Protein AF-A0A9E5TG61-F1 (afdb_monomer_lite)

Secondary structure (DSSP, 8-state):
-EEEEESSPPPS---SS--HHHHHHHHHHTT--EEEEE-TT--HHHHHHHHHHHHHTT---EEPPPPTT--SSPPP--S--S-----HHHHHHHHHHHHHHTT-

Foldseek 3Di:
DEEAEDAEADDPPDPDPDDLVVVLLVCLVVLNAYEYEYEQNYDQNRLVSNCVSNVSSVHYYHYDFDDPVDDDDDTRDDPDDDDDDDDPVVVVVVVVVVVVVVVD

pLDDT: mean 81.6, std 14.9, range [37.56, 96.31]

Radius of gyration: 14.67 Å; chains: 1; bounding box: 38×42×27 Å

Sequence (104 aa):
LIVLVADAPPHLDYSQDHDYAVEMVRAAERGIKIFPVASSGLDDQGEYIYRQIALFTQGRFIFLTYGPSGEPGDGTTHHVDEYTVQKLDDLVVRLVEEELAHQQ

Structure (mmCIF, N/CA/C/O backbone):
data_AF-A0A9E5TG61-F1
#
_entry.id   AF-A0A9E5TG61-F1
#
loop_
_atom_site.group_PDB
_atom_site.id
_atom_site.type_symbol
_atom_site.label_atom_id
_atom_site.label_alt_id
_atom_site.label_comp_id
_atom_site.label_asym_id
_atom_site.label_entity_id
_atom_site.label_seq_id
_atom_site.pdbx_PDB_ins_code
_atom_site.Cartn_x
_atom_site.Cartn_y
_atom_site.Cartn_z
_atom_site.occupancy
_atom_site.B_iso_or_equiv
_atom_site.auth_seq_id
_atom_site.auth_comp_id
_atom_site.auth_asym_id
_atom_site.auth_atom_id
_atom_site.pdbx_PDB_model_num
ATOM 1 N N . LEU A 1 1 ? -6.722 -5.896 8.813 1.00 89.00 1 LEU A N 1
ATOM 2 C CA . LEU A 1 1 ? -5.909 -4.726 8.424 1.00 89.00 1 LEU A CA 1
ATOM 3 C C . LEU A 1 1 ? -4.452 -5.153 8.289 1.00 89.00 1 LEU A C 1
ATOM 5 O O . LEU A 1 1 ? -3.956 -5.810 9.196 1.00 89.00 1 LEU A O 1
ATOM 9 N N . ILE A 1 2 ? -3.791 -4.798 7.186 1.00 94.62 2 ILE A N 1
ATOM 10 C CA . ILE A 1 2 ? -2.343 -4.939 6.970 1.00 94.62 2 ILE A CA 1
ATOM 11 C C . ILE A 1 2 ? -1.801 -3.599 6.469 1.00 94.62 2 ILE A C 1
ATOM 13 O O . ILE A 1 2 ? -2.401 -2.990 5.585 1.00 94.62 2 ILE A O 1
ATOM 17 N N . VAL A 1 3 ? -0.652 -3.175 6.993 1.00 93.62 3 VAL A N 1
ATOM 18 C CA . VAL A 1 3 ? 0.151 -2.081 6.431 1.00 93.62 3 VAL A CA 1
ATOM 19 C C . VAL A 1 3 ? 1.383 -2.711 5.783 1.00 93.62 3 VAL A C 1
ATOM 21 O O . VAL A 1 3 ? 2.173 -3.355 6.471 1.00 93.62 3 VAL A O 1
ATOM 24 N N . LEU A 1 4 ? 1.510 -2.581 4.462 1.00 93.44 4 LEU A N 1
ATOM 25 C CA . LEU A 1 4 ? 2.605 -3.165 3.680 1.00 93.44 4 LEU A CA 1
ATOM 26 C C . LEU A 1 4 ? 3.600 -2.062 3.327 1.00 93.44 4 LEU A C 1
ATOM 28 O O . LEU A 1 4 ? 3.289 -1.226 2.493 1.00 93.44 4 LEU A O 1
ATOM 32 N N . VAL A 1 5 ? 4.782 -2.051 3.938 1.00 90.88 5 VAL A N 1
ATOM 33 C CA . VAL A 1 5 ? 5.794 -1.006 3.712 1.00 90.88 5 VAL A CA 1
ATOM 34 C C . VAL A 1 5 ? 6.956 -1.586 2.914 1.00 90.88 5 VAL A C 1
ATOM 36 O O . VAL A 1 5 ? 7.542 -2.574 3.356 1.00 90.88 5 VAL A O 1
ATOM 39 N N . ALA A 1 6 ? 7.299 -0.989 1.768 1.00 90.00 6 ALA A N 1
ATOM 40 C CA . ALA A 1 6 ? 8.513 -1.350 1.031 1.00 90.00 6 ALA A CA 1
ATOM 41 C C . ALA A 1 6 ? 9.054 -0.207 0.162 1.00 90.00 6 ALA A C 1
ATOM 43 O O . ALA A 1 6 ? 8.340 0.732 -0.193 1.00 90.00 6 ALA A O 1
ATOM 44 N N . ASP A 1 7 ? 10.323 -0.332 -0.209 1.00 84.44 7 ASP A N 1
ATOM 45 C CA . ASP A 1 7 ? 11.073 0.545 -1.105 1.00 84.44 7 ASP A CA 1
ATOM 46 C C . ASP A 1 7 ? 11.380 -0.101 -2.465 1.00 84.44 7 ASP A C 1
ATOM 48 O O . ASP A 1 7 ? 12.162 0.458 -3.215 1.00 84.44 7 ASP A O 1
ATOM 52 N N . ALA A 1 8 ? 10.795 -1.255 -2.796 1.00 87.94 8 ALA A N 1
ATOM 53 C CA . ALA A 1 8 ? 11.052 -1.971 -4.046 1.00 87.94 8 ALA A CA 1
ATOM 54 C C . ALA A 1 8 ? 9.816 -2.771 -4.508 1.00 87.94 8 ALA A C 1
ATOM 56 O O . ALA A 1 8 ? 8.972 -3.123 -3.674 1.00 87.94 8 ALA A O 1
ATOM 57 N N . PRO A 1 9 ? 9.687 -3.067 -5.818 1.00 87.38 9 PRO A N 1
ATOM 58 C CA . PRO A 1 9 ? 8.592 -3.880 -6.345 1.00 87.38 9 PRO A CA 1
ATOM 59 C C . PRO A 1 9 ? 8.672 -5.339 -5.866 1.00 87.38 9 PRO A C 1
ATOM 61 O O . PRO A 1 9 ? 9.760 -5.841 -5.567 1.00 87.38 9 PRO A O 1
ATOM 64 N N . PRO A 1 10 ? 7.541 -6.068 -5.836 1.00 88.44 10 PRO A N 1
ATOM 65 C CA . PRO A 1 10 ? 7.570 -7.501 -5.586 1.00 88.44 10 PRO A CA 1
ATOM 66 C C . PRO A 1 10 ? 8.242 -8.239 -6.750 1.00 88.44 10 PRO A C 1
ATOM 68 O O . PRO A 1 10 ? 8.046 -7.907 -7.921 1.00 88.44 10 PRO A O 1
ATOM 71 N N . HIS A 1 11 ? 8.993 -9.289 -6.426 1.00 87.56 11 HIS A N 1
ATOM 72 C CA . HIS A 1 11 ? 9.548 -10.197 -7.425 1.00 87.56 11 HIS A CA 1
ATOM 73 C C . HIS A 1 11 ? 8.426 -10.920 -8.179 1.00 87.56 11 HIS A C 1
ATOM 75 O O . HIS A 1 11 ? 7.581 -11.567 -7.562 1.00 87.56 11 HIS A O 1
ATOM 81 N N . LEU A 1 12 ? 8.432 -10.826 -9.512 1.00 85.56 12 LEU A N 1
ATOM 82 C CA . LEU A 1 12 ? 7.477 -11.518 -10.392 1.00 85.56 12 LEU A CA 1
ATOM 83 C C . LEU A 1 12 ? 8.086 -12.733 -11.108 1.00 85.56 12 LEU A C 1
ATOM 85 O O . LEU A 1 12 ? 7.398 -13.451 -11.825 1.00 85.56 12 LEU A O 1
ATOM 89 N N . ASP A 1 13 ? 9.389 -12.941 -10.950 1.00 82.88 13 ASP A N 1
ATOM 90 C CA . ASP A 1 13 ? 10.199 -13.946 -11.640 1.00 82.88 13 ASP A CA 1
ATOM 91 C C . ASP A 1 13 ? 10.470 -15.192 -10.785 1.00 82.88 13 ASP A C 1
ATOM 93 O O . ASP A 1 13 ? 11.158 -16.123 -11.208 1.00 82.88 13 ASP A O 1
ATOM 97 N N . TYR A 1 14 ? 9.928 -15.225 -9.570 1.00 79.38 14 TYR A N 1
ATOM 98 C CA . TYR A 1 14 ? 10.103 -16.339 -8.653 1.00 79.38 14 TYR A CA 1
ATOM 99 C C . TYR A 1 14 ? 9.217 -17.511 -9.079 1.00 79.38 14 TYR A C 1
ATOM 101 O O . TYR A 1 14 ? 8.010 -17.371 -9.235 1.00 79.38 14 TYR A O 1
ATOM 109 N N . SER A 1 15 ? 9.801 -18.708 -9.181 1.00 71.62 15 SER A N 1
ATOM 110 C CA . SER A 1 15 ? 9.084 -19.964 -9.459 1.00 71.62 15 SER A CA 1
ATOM 111 C C . SER A 1 15 ? 8.248 -20.483 -8.275 1.00 71.62 15 SER A C 1
ATOM 113 O O . SER A 1 15 ? 7.901 -21.661 -8.233 1.00 71.62 15 SER A O 1
ATOM 115 N N . GLN A 1 16 ? 7.994 -19.627 -7.284 1.00 70.06 16 GLN A N 1
ATOM 116 C CA . GLN A 1 16 ? 7.275 -19.937 -6.050 1.00 70.06 16 GLN A CA 1
ATOM 117 C C . GLN A 1 16 ? 5.759 -19.874 -6.301 1.00 70.06 16 GLN A C 1
ATOM 119 O O . GLN A 1 16 ? 5.300 -19.165 -7.191 1.00 70.06 16 GLN A O 1
ATOM 124 N N . ASP A 1 17 ? 4.971 -20.535 -5.454 1.00 66.50 17 ASP A N 1
ATOM 125 C CA . ASP A 1 17 ? 3.508 -20.639 -5.608 1.00 66.50 17 ASP A CA 1
ATOM 126 C C . ASP A 1 17 ? 2.717 -19.367 -5.215 1.00 66.50 17 ASP A C 1
ATOM 128 O O . ASP A 1 17 ? 1.487 -19.399 -5.134 1.00 66.50 17 ASP A O 1
ATOM 132 N N . HIS A 1 18 ? 3.394 -18.247 -4.940 1.00 78.56 18 HIS A N 1
ATOM 133 C CA . HIS A 1 18 ? 2.776 -17.035 -4.392 1.00 78.56 18 HIS A CA 1
ATOM 134 C C . HIS A 1 18 ? 2.869 -15.860 -5.364 1.00 78.56 18 HIS A C 1
ATOM 136 O O . HIS A 1 18 ? 3.804 -15.064 -5.325 1.00 78.56 18 HIS A O 1
ATOM 142 N N . ASP A 1 19 ? 1.853 -15.752 -6.215 1.00 88.12 19 ASP A N 1
ATOM 143 C CA . ASP A 1 19 ? 1.621 -14.610 -7.099 1.00 88.12 19 ASP A CA 1
ATOM 144 C C . ASP A 1 19 ? 0.811 -13.530 -6.360 1.00 88.12 19 ASP A C 1
ATOM 146 O O . ASP A 1 19 ? -0.263 -13.815 -5.815 1.00 88.12 19 ASP A O 1
ATOM 150 N N . TYR A 1 20 ? 1.289 -12.279 -6.368 1.00 90.44 20 TYR A N 1
ATOM 151 C CA . TYR A 1 20 ? 0.599 -11.155 -5.726 1.00 90.44 20 TYR A CA 1
ATOM 152 C C . TYR A 1 20 ? -0.849 -11.007 -6.215 1.00 90.44 20 TYR A C 1
ATOM 154 O O . TYR A 1 20 ? -1.724 -10.652 -5.423 1.00 90.44 20 TYR A O 1
ATOM 162 N N . ALA A 1 21 ? -1.120 -11.306 -7.490 1.00 91.19 21 ALA A N 1
ATOM 163 C CA . ALA A 1 21 ? -2.445 -11.176 -8.076 1.00 91.19 21 ALA A CA 1
ATOM 164 C C . ALA A 1 21 ? -3.420 -12.209 -7.494 1.00 91.19 21 ALA A C 1
ATOM 166 O O . ALA A 1 21 ? -4.593 -11.908 -7.271 1.00 91.19 21 ALA A O 1
ATOM 167 N N . VAL A 1 22 ? -2.935 -13.415 -7.191 1.00 92.19 22 VAL A N 1
ATOM 168 C CA . VAL A 1 22 ? -3.730 -14.468 -6.544 1.00 92.19 22 VAL A CA 1
ATOM 169 C C . VAL A 1 22 ? -3.903 -14.166 -5.058 1.00 92.19 22 VAL A C 1
ATOM 171 O O . VAL A 1 22 ? -5.010 -14.262 -4.521 1.00 92.19 22 VAL A O 1
ATOM 174 N N . GLU A 1 23 ? -2.824 -13.776 -4.380 1.00 92.62 23 GLU A N 1
ATOM 175 C CA . GLU A 1 23 ? -2.857 -13.539 -2.937 1.00 92.62 23 GLU A CA 1
ATOM 176 C C . GLU A 1 23 ? -3.663 -12.284 -2.567 1.00 92.62 23 GLU A C 1
ATOM 178 O O . GLU A 1 23 ? -4.354 -12.293 -1.545 1.00 92.62 23 GLU A O 1
ATOM 183 N N . MET A 1 24 ? -3.683 -11.234 -3.403 1.00 94.38 24 MET A N 1
ATOM 184 C CA . MET A 1 24 ? -4.526 -10.056 -3.149 1.00 94.38 24 MET A CA 1
ATOM 185 C C . MET A 1 24 ? -6.023 -10.392 -3.213 1.00 94.38 24 MET A C 1
ATOM 187 O O . MET A 1 24 ? -6.797 -9.889 -2.400 1.00 94.38 24 MET A O 1
ATOM 191 N N . VAL A 1 25 ? -6.435 -11.280 -4.128 1.00 94.94 25 VAL A N 1
ATOM 192 C CA . VAL A 1 25 ? -7.834 -11.732 -4.230 1.00 94.94 25 VAL A CA 1
ATOM 193 C C . VAL A 1 25 ? -8.209 -12.543 -2.995 1.00 94.94 25 VAL A C 1
ATOM 195 O O . VAL A 1 25 ? -9.232 -12.272 -2.370 1.00 94.94 25 VAL A O 1
ATOM 198 N N . ARG A 1 26 ? -7.343 -13.467 -2.564 1.00 95.12 26 ARG A N 1
ATOM 199 C CA . ARG A 1 26 ? -7.551 -14.233 -1.323 1.00 95.12 26 ARG A CA 1
ATOM 200 C C . ARG A 1 26 ? -7.618 -13.337 -0.087 1.00 95.12 26 ARG A C 1
ATOM 202 O O . ARG A 1 26 ? -8.390 -13.614 0.831 1.00 95.12 26 ARG A O 1
ATOM 209 N N . ALA A 1 27 ? -6.812 -12.277 -0.033 1.00 95.56 27 ALA A N 1
ATOM 210 C CA . ALA A 1 27 ? -6.876 -11.293 1.043 1.00 95.56 27 ALA A CA 1
ATOM 211 C C . ALA A 1 27 ? -8.236 -10.577 1.054 1.00 95.56 27 ALA A C 1
ATOM 213 O O . ALA A 1 27 ? -8.875 -10.502 2.106 1.00 95.56 27 ALA A O 1
ATOM 214 N N . ALA A 1 28 ? -8.715 -10.138 -0.112 1.00 95.50 28 ALA A N 1
ATOM 215 C CA . ALA A 1 28 ? -10.023 -9.505 -0.257 1.00 95.50 28 ALA A CA 1
ATOM 216 C C . ALA A 1 28 ? -11.178 -10.440 0.155 1.00 95.50 28 ALA A C 1
ATOM 218 O O . ALA A 1 28 ? -12.048 -10.030 0.921 1.00 95.50 28 ALA A O 1
ATOM 219 N N . GLU A 1 29 ? -11.154 -11.713 -0.257 1.00 96.12 29 GLU A N 1
ATOM 220 C CA . GLU A 1 29 ? -12.148 -12.730 0.139 1.00 96.12 29 GLU A CA 1
ATOM 221 C C . GLU A 1 29 ? -12.205 -12.953 1.656 1.00 96.12 29 GLU A C 1
ATOM 223 O O . GLU A 1 29 ? -13.254 -13.278 2.211 1.00 96.12 29 GLU A O 1
ATOM 228 N N . ARG A 1 30 ? -11.079 -12.754 2.346 1.00 95.50 30 ARG A N 1
ATOM 229 C CA . ARG A 1 30 ? -10.976 -12.846 3.809 1.00 95.50 30 ARG A CA 1
ATOM 230 C C . ARG A 1 30 ? -11.315 -11.534 4.523 1.00 95.50 30 ARG A C 1
ATOM 232 O O . ARG A 1 30 ? -11.172 -11.464 5.741 1.00 95.50 30 ARG A O 1
ATOM 239 N N . GLY A 1 31 ? -11.719 -10.491 3.795 1.00 93.81 31 GLY A N 1
ATOM 240 C CA . GLY A 1 31 ? -11.976 -9.161 4.353 1.00 93.81 31 GLY A CA 1
ATOM 241 C C . GLY A 1 31 ? -10.713 -8.458 4.866 1.00 93.81 31 GLY A C 1
ATOM 242 O O . GLY A 1 31 ? -10.788 -7.572 5.718 1.00 93.81 31 GLY A O 1
ATOM 243 N N . ILE A 1 32 ? -9.532 -8.861 4.391 1.00 95.12 32 ILE A N 1
ATOM 244 C CA . ILE A 1 32 ? -8.259 -8.267 4.794 1.00 95.12 32 ILE A CA 1
ATOM 245 C C . ILE A 1 32 ? -7.987 -7.061 3.904 1.00 95.12 32 ILE A C 1
ATOM 247 O O . ILE A 1 32 ? -7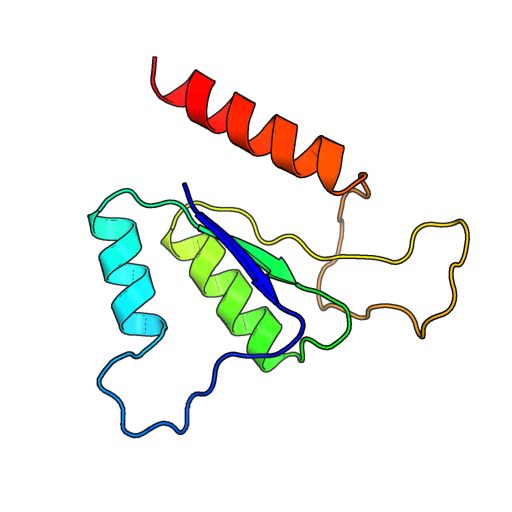.597 -7.210 2.750 1.00 95.12 32 ILE A O 1
ATOM 251 N N . LYS A 1 33 ? -8.127 -5.865 4.476 1.00 94.75 33 LYS A N 1
ATOM 252 C CA . LYS A 1 33 ? -7.702 -4.623 3.827 1.00 94.75 33 LYS A CA 1
ATOM 253 C C . LYS A 1 33 ? -6.197 -4.414 3.941 1.00 94.75 33 LYS A C 1
ATOM 255 O O . LYS A 1 33 ? -5.659 -4.505 5.053 1.00 94.75 33 LYS A O 1
ATOM 260 N N . ILE A 1 34 ? -5.543 -4.120 2.819 1.00 95.88 34 ILE A N 1
ATOM 261 C CA . ILE A 1 34 ? -4.100 -3.881 2.729 1.00 95.88 34 ILE A CA 1
ATOM 262 C C . ILE A 1 34 ? -3.859 -2.424 2.337 1.00 95.88 34 ILE A C 1
ATOM 264 O O . ILE A 1 34 ? -4.418 -1.938 1.360 1.00 95.88 34 ILE A O 1
ATOM 268 N N . PHE A 1 35 ? -3.005 -1.740 3.095 1.00 95.38 35 PHE A N 1
ATOM 269 C CA . PHE A 1 35 ? -2.600 -0.351 2.884 1.00 95.38 35 PHE A CA 1
ATOM 270 C C . PHE A 1 35 ? -1.115 -0.329 2.509 1.00 95.38 35 PHE A C 1
ATOM 272 O O . PHE A 1 35 ? -0.263 -0.405 3.402 1.00 95.38 35 PHE A O 1
ATOM 279 N N . PRO A 1 36 ? -0.783 -0.310 1.207 1.00 94.50 36 PRO A N 1
ATOM 280 C CA . PRO A 1 36 ? 0.596 -0.281 0.750 1.00 94.50 36 PRO A CA 1
ATOM 281 C C . PRO A 1 36 ? 1.190 1.113 0.946 1.00 94.50 36 PRO A C 1
ATOM 283 O O . PRO A 1 36 ? 0.586 2.107 0.547 1.00 94.50 36 PRO A O 1
ATOM 286 N N . VAL A 1 37 ? 2.376 1.165 1.545 1.00 92.12 37 VAL A N 1
ATOM 287 C CA . VAL A 1 37 ? 3.195 2.354 1.767 1.00 92.12 37 VAL A CA 1
ATOM 288 C C . VAL A 1 37 ? 4.448 2.219 0.906 1.00 92.12 37 VAL A C 1
ATOM 290 O O . VAL A 1 37 ? 5.345 1.431 1.215 1.00 92.12 37 VAL A O 1
ATOM 293 N N . ALA A 1 38 ? 4.481 2.970 -0.190 1.00 90.00 38 ALA A N 1
ATOM 294 C CA . ALA A 1 38 ? 5.617 3.072 -1.093 1.00 90.00 38 ALA A CA 1
ATOM 295 C C . ALA A 1 38 ? 6.668 4.050 -0.557 1.00 90.00 38 ALA A C 1
ATOM 297 O O . ALA A 1 38 ? 6.335 5.146 -0.104 1.00 90.00 38 ALA A O 1
ATOM 298 N N . SER A 1 39 ? 7.937 3.667 -0.633 1.00 85.06 39 SER A N 1
ATOM 299 C CA . SER A 1 39 ? 9.082 4.553 -0.397 1.00 85.06 39 SER A CA 1
ATOM 300 C C . SER A 1 39 ? 9.777 4.923 -1.717 1.00 85.06 39 SER A C 1
ATOM 302 O O . SER A 1 39 ? 9.380 4.469 -2.788 1.00 85.06 39 SER A O 1
ATOM 304 N N . SER A 1 40 ? 10.837 5.730 -1.639 1.00 74.75 40 SER A N 1
ATOM 305 C CA . SER A 1 40 ? 11.518 6.343 -2.787 1.00 74.75 40 SER A CA 1
ATOM 306 C C . SER A 1 40 ? 12.186 5.401 -3.782 1.00 74.75 40 SER A C 1
ATOM 308 O O . SER A 1 40 ? 12.476 5.828 -4.894 1.00 74.75 40 SER A O 1
ATOM 310 N N . GLY A 1 41 ? 12.408 4.138 -3.425 1.00 72.38 41 GLY A N 1
ATOM 311 C CA . GLY A 1 41 ? 12.971 3.145 -4.342 1.00 72.38 41 GLY A CA 1
ATOM 312 C C . GLY A 1 41 ? 11.943 2.413 -5.216 1.00 72.38 41 GLY A C 1
ATOM 313 O O . GLY A 1 41 ? 12.341 1.584 -6.034 1.00 72.38 41 GLY A O 1
ATOM 314 N N . LEU A 1 42 ? 10.639 2.670 -5.047 1.00 83.88 42 LEU A N 1
ATOM 315 C CA . LEU A 1 42 ? 9.601 1.949 -5.785 1.00 83.88 42 LEU A CA 1
ATOM 316 C C . LEU A 1 42 ? 9.516 2.454 -7.232 1.00 83.88 42 LEU A C 1
ATOM 318 O O . LEU A 1 42 ? 9.284 3.639 -7.462 1.00 83.88 42 LEU A O 1
ATOM 322 N N . ASP A 1 43 ? 9.672 1.547 -8.194 1.00 86.50 43 ASP A N 1
ATOM 323 C CA . ASP A 1 43 ? 9.547 1.841 -9.622 1.00 86.50 43 ASP A CA 1
ATOM 324 C C . ASP A 1 43 ? 8.078 1.857 -10.096 1.00 86.50 43 ASP A C 1
ATOM 326 O O . ASP A 1 43 ? 7.151 1.518 -9.355 1.00 86.50 43 ASP A O 1
ATOM 330 N N . ASP A 1 44 ? 7.854 2.232 -11.360 1.00 87.88 44 ASP A N 1
ATOM 331 C CA . ASP A 1 44 ? 6.512 2.329 -11.958 1.00 87.88 44 ASP A CA 1
ATOM 332 C C . ASP A 1 44 ? 5.729 1.012 -11.886 1.00 87.88 44 ASP A C 1
ATOM 334 O O . ASP A 1 44 ? 4.509 0.999 -11.694 1.00 87.88 44 ASP A O 1
ATOM 338 N N . GLN A 1 45 ? 6.428 -0.116 -12.028 1.00 90.44 45 GLN A N 1
ATOM 339 C CA . GLN A 1 45 ? 5.830 -1.441 -11.924 1.00 90.44 45 GLN A CA 1
ATOM 340 C C . GLN A 1 45 ? 5.370 -1.720 -10.490 1.00 90.44 45 GLN A C 1
ATOM 342 O O . GLN A 1 45 ? 4.246 -2.182 -10.278 1.00 90.44 45 GLN A O 1
ATOM 347 N N . GLY A 1 46 ? 6.212 -1.426 -9.503 1.00 90.88 46 GLY A N 1
ATOM 348 C CA . GLY A 1 46 ? 5.873 -1.537 -8.093 1.00 90.88 46 GLY A CA 1
ATOM 349 C C . GLY A 1 46 ? 4.701 -0.641 -7.712 1.00 90.88 46 GLY A C 1
ATOM 350 O O . GLY A 1 46 ? 3.778 -1.102 -7.039 1.00 90.88 46 GLY A O 1
ATOM 351 N N . GLU A 1 47 ? 4.682 0.604 -8.197 1.00 90.81 47 GLU A N 1
ATOM 352 C CA . GLU A 1 47 ? 3.575 1.537 -7.981 1.00 90.81 47 GLU A CA 1
ATOM 353 C C . GLU A 1 47 ? 2.264 0.980 -8.554 1.00 90.81 47 GLU A C 1
ATOM 355 O O . GLU A 1 47 ? 1.237 0.965 -7.867 1.00 90.81 47 GLU A O 1
ATOM 360 N N . TYR A 1 48 ? 2.299 0.468 -9.787 1.00 92.69 48 TYR A N 1
ATOM 361 C CA . TYR A 1 48 ? 1.141 -0.155 -10.423 1.00 92.69 48 TYR A CA 1
ATOM 362 C C . TYR A 1 48 ? 0.592 -1.317 -9.585 1.00 92.69 48 TYR A C 1
ATOM 364 O O . TYR A 1 48 ? -0.602 -1.354 -9.276 1.00 92.69 48 TYR A O 1
ATOM 372 N N . ILE A 1 49 ? 1.468 -2.220 -9.140 1.00 94.38 49 ILE A N 1
ATOM 373 C CA . ILE A 1 49 ? 1.088 -3.381 -8.327 1.00 94.38 49 ILE A CA 1
ATOM 374 C C . ILE A 1 49 ? 0.511 -2.946 -6.976 1.00 94.38 49 ILE A C 1
ATOM 376 O O . ILE A 1 49 ? -0.526 -3.448 -6.540 1.00 94.38 49 ILE A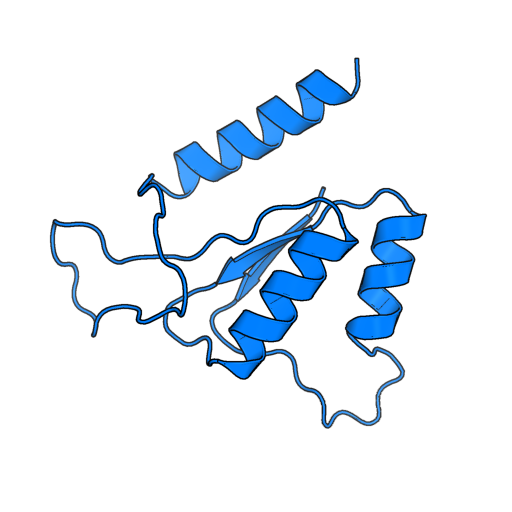 O 1
ATOM 380 N N . TYR A 1 50 ? 1.136 -1.974 -6.312 1.00 95.12 50 TYR A N 1
ATOM 381 C CA . TYR A 1 50 ? 0.679 -1.485 -5.01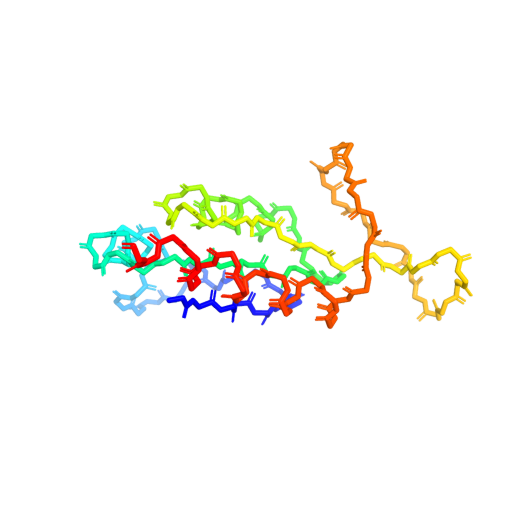3 1.00 95.12 50 TYR A CA 1
ATOM 382 C C . TYR A 1 50 ? -0.695 -0.817 -5.123 1.00 95.12 50 TYR A C 1
ATOM 384 O O . TYR A 1 50 ? -1.568 -1.042 -4.281 1.00 95.12 50 TYR A O 1
ATOM 392 N N . ARG A 1 51 ? -0.947 -0.062 -6.196 1.00 94.50 51 ARG A N 1
ATOM 393 C CA . ARG A 1 51 ? -2.276 0.501 -6.475 1.00 94.50 51 ARG A CA 1
ATOM 394 C C . ARG A 1 51 ? -3.326 -0.583 -6.695 1.00 94.50 51 ARG A C 1
ATOM 396 O O . ARG A 1 51 ? -4.439 -0.441 -6.189 1.00 94.50 51 ARG A O 1
ATOM 403 N N . GLN A 1 52 ? -2.989 -1.667 -7.395 1.00 95.56 52 GLN A N 1
ATOM 404 C CA . GLN A 1 52 ? -3.900 -2.803 -7.557 1.00 95.56 52 GLN A CA 1
ATOM 405 C C . GLN A 1 52 ? -4.227 -3.451 -6.209 1.00 95.56 52 GLN A C 1
ATOM 407 O O . GLN A 1 52 ? -5.402 -3.628 -5.897 1.00 95.56 52 GLN A O 1
ATOM 412 N N . ILE A 1 53 ? -3.221 -3.728 -5.375 1.00 96.31 53 ILE A N 1
ATOM 413 C CA . ILE A 1 53 ? -3.423 -4.314 -4.041 1.00 96.31 53 ILE A CA 1
ATOM 414 C C . ILE A 1 53 ? -4.355 -3.438 -3.195 1.00 96.31 53 ILE A C 1
ATOM 416 O O . ILE A 1 53 ? -5.314 -3.946 -2.605 1.00 96.31 53 ILE A O 1
ATOM 420 N N . ALA A 1 54 ? -4.111 -2.125 -3.160 1.00 95.44 54 ALA A N 1
ATOM 421 C CA . ALA A 1 54 ? -4.964 -1.184 -2.440 1.00 95.44 54 ALA A CA 1
ATOM 422 C C . ALA A 1 54 ? -6.408 -1.217 -2.967 1.00 95.44 54 ALA A C 1
ATOM 424 O O . ALA A 1 54 ? -7.345 -1.349 -2.184 1.00 95.44 54 ALA A O 1
ATOM 425 N N . LEU A 1 55 ? -6.592 -1.165 -4.290 1.00 94.88 55 LEU A N 1
ATOM 426 C CA . LEU A 1 55 ? -7.914 -1.161 -4.915 1.00 94.88 55 LEU A CA 1
ATOM 427 C C . LEU A 1 55 ? -8.701 -2.449 -4.627 1.00 94.88 55 LEU A C 1
ATOM 429 O O . LEU A 1 55 ? -9.853 -2.382 -4.201 1.00 94.88 55 LEU A O 1
ATOM 433 N N . PHE A 1 56 ? -8.089 -3.619 -4.830 1.00 95.44 56 PHE A N 1
ATOM 434 C CA . PHE A 1 56 ? -8.757 -4.914 -4.662 1.00 95.44 56 PHE A CA 1
ATOM 435 C C . PHE A 1 56 ? -9.118 -5.213 -3.208 1.00 95.44 56 PHE A C 1
ATOM 437 O O . PHE A 1 56 ? -10.144 -5.837 -2.940 1.00 95.44 56 PHE A O 1
ATOM 444 N N . THR A 1 57 ? -8.297 -4.756 -2.264 1.00 95.69 57 THR A N 1
ATOM 445 C CA . THR A 1 57 ? -8.499 -5.020 -0.835 1.00 95.69 57 THR A CA 1
ATOM 446 C C . THR A 1 57 ? -9.239 -3.893 -0.111 1.00 95.69 57 THR A C 1
ATOM 448 O O . THR A 1 57 ? -9.349 -3.932 1.109 1.00 95.69 57 THR A O 1
ATOM 451 N N . GLN A 1 58 ? -9.778 -2.902 -0.835 1.00 93.94 58 GLN A N 1
ATOM 452 C CA . GLN A 1 58 ? -10.438 -1.713 -0.266 1.00 93.94 58 GLN A CA 1
ATOM 453 C C . GLN A 1 58 ? -9.538 -0.897 0.683 1.00 93.94 58 GLN A C 1
ATOM 455 O O . GLN A 1 58 ? -10.012 -0.277 1.636 1.00 93.94 58 GLN A O 1
ATOM 460 N N . GLY A 1 59 ? -8.230 -0.916 0.443 1.00 92.81 59 GLY A N 1
ATOM 461 C CA . GLY A 1 59 ? -7.260 -0.077 1.131 1.00 92.81 59 GLY A CA 1
ATOM 462 C C . GLY A 1 59 ? -7.015 1.252 0.420 1.00 92.81 59 GLY A C 1
ATOM 463 O O . GLY A 1 59 ? -7.760 1.681 -0.461 1.00 92.81 59 GLY A O 1
ATOM 464 N N . ARG A 1 60 ? -5.927 1.918 0.807 1.00 91.81 60 ARG A N 1
ATOM 465 C CA . ARG A 1 60 ? -5.430 3.149 0.181 1.00 91.81 60 ARG A CA 1
ATOM 466 C C . ARG A 1 60 ? -3.948 2.994 -0.128 1.00 91.81 60 ARG A C 1
ATOM 468 O O . ARG A 1 60 ? -3.202 2.486 0.704 1.00 91.81 60 ARG A O 1
ATOM 475 N N . PHE A 1 61 ? -3.549 3.441 -1.315 1.00 91.44 61 PHE A N 1
ATOM 476 C CA . PHE A 1 61 ? -2.143 3.573 -1.675 1.00 91.44 61 PHE A CA 1
ATOM 477 C C . PHE A 1 61 ? -1.566 4.815 -0.995 1.00 91.44 61 PHE A C 1
ATOM 479 O O . PHE A 1 61 ? -2.122 5.907 -1.115 1.00 91.44 61 PHE A O 1
ATOM 486 N N . ILE A 1 62 ? -0.476 4.632 -0.261 1.00 90.00 62 ILE A N 1
ATOM 487 C CA . ILE A 1 62 ? 0.237 5.667 0.482 1.00 90.00 62 ILE A CA 1
ATOM 488 C C . ILE A 1 62 ? 1.658 5.685 -0.062 1.00 90.00 62 ILE A C 1
ATOM 490 O O . ILE A 1 62 ? 2.221 4.636 -0.360 1.00 90.00 62 ILE A O 1
ATOM 494 N N . PHE A 1 63 ? 2.259 6.860 -0.163 1.00 85.69 63 PHE A N 1
ATOM 495 C CA . PHE A 1 63 ? 3.658 6.976 -0.541 1.00 85.69 63 PHE A CA 1
ATOM 496 C C . PHE A 1 63 ? 4.358 8.006 0.333 1.00 85.69 63 PHE A C 1
ATOM 498 O O . PHE A 1 63 ? 3.744 8.953 0.833 1.00 85.69 63 PHE A O 1
ATOM 505 N N . LEU A 1 64 ? 5.651 7.793 0.540 1.00 81.44 64 LEU A N 1
ATOM 506 C CA . LEU A 1 64 ? 6.498 8.694 1.294 1.00 81.44 64 LEU A CA 1
ATOM 507 C C . LEU A 1 64 ? 7.039 9.766 0.354 1.00 81.44 64 LEU A C 1
ATOM 509 O O . LEU A 1 64 ? 7.781 9.495 -0.588 1.00 81.44 64 LEU A O 1
ATOM 513 N N . THR A 1 65 ? 6.672 11.008 0.639 1.00 70.00 65 THR A N 1
ATOM 514 C CA . THR A 1 65 ? 7.338 12.177 0.074 1.00 70.00 65 THR A CA 1
ATOM 515 C C . THR A 1 65 ? 8.279 12.758 1.110 1.00 70.00 65 THR A C 1
ATOM 517 O O . THR A 1 65 ? 7.943 12.841 2.295 1.00 70.00 65 THR A O 1
ATOM 520 N N . TYR A 1 66 ? 9.446 13.214 0.667 1.00 64.81 66 TYR A N 1
ATOM 521 C CA . TYR A 1 66 ? 10.260 14.102 1.484 1.00 64.81 66 TYR A CA 1
ATOM 522 C C . TYR A 1 66 ? 9.458 15.393 1.691 1.00 64.81 66 TYR A C 1
ATOM 524 O O . TYR A 1 66 ? 8.887 15.944 0.746 1.00 64.81 66 TYR A O 1
ATOM 532 N N . GLY A 1 67 ? 9.298 15.808 2.948 1.00 56.22 67 GLY A N 1
ATOM 533 C CA . GLY A 1 67 ? 8.503 16.983 3.294 1.00 56.22 67 GLY A CA 1
ATOM 534 C C . GLY A 1 67 ? 9.092 18.282 2.719 1.00 56.22 67 GLY A C 1
ATOM 535 O O . GLY A 1 67 ? 10.225 18.299 2.235 1.00 56.22 67 GLY A O 1
ATOM 536 N N . PRO A 1 68 ? 8.379 19.415 2.845 1.00 47.78 68 PRO A N 1
ATOM 537 C CA . PRO A 1 68 ? 8.852 20.724 2.376 1.00 47.78 68 PRO A CA 1
ATOM 538 C C . PRO A 1 68 ? 10.155 21.207 3.048 1.00 47.78 68 PRO A C 1
ATOM 540 O O . PRO A 1 68 ? 10.717 22.215 2.632 1.00 47.78 68 PRO A O 1
ATOM 543 N N . SER A 1 69 ? 10.636 20.514 4.087 1.00 51.09 69 SER A N 1
ATOM 544 C CA . SER A 1 69 ? 11.851 20.828 4.847 1.00 51.09 69 SER A CA 1
ATOM 545 C C . SER A 1 69 ? 13.140 20.176 4.325 1.00 51.09 69 SER A C 1
ATOM 547 O O . SER A 1 69 ? 14.179 20.391 4.939 1.00 51.09 69 SER A O 1
ATOM 549 N N . GLY A 1 70 ? 13.102 19.427 3.215 1.00 45.81 70 GLY A N 1
ATOM 550 C CA . GLY A 1 70 ? 14.311 19.036 2.475 1.00 45.81 70 GLY A CA 1
ATOM 551 C C . GLY A 1 70 ? 15.347 18.242 3.282 1.00 45.81 70 GLY A C 1
ATOM 552 O O . GLY A 1 70 ? 16.485 18.683 3.434 1.00 45.81 70 GLY A O 1
ATOM 553 N N . GLU A 1 71 ? 14.975 17.066 3.787 1.00 47.91 71 GLU A N 1
ATOM 554 C CA . GLU A 1 71 ? 15.962 16.068 4.231 1.00 47.91 71 GLU A CA 1
ATOM 555 C C . GLU A 1 71 ? 16.599 15.364 3.013 1.00 47.91 71 GLU A C 1
ATOM 557 O O . GLU A 1 71 ? 15.962 15.285 1.961 1.00 47.91 71 GLU A O 1
ATOM 562 N N . PRO A 1 72 ? 17.866 14.907 3.101 1.00 37.56 72 PRO A N 1
ATOM 563 C CA . PRO A 1 72 ? 18.680 14.621 1.923 1.00 37.56 72 PRO A CA 1
ATOM 564 C C . PRO A 1 72 ? 18.222 13.352 1.190 1.00 37.56 72 PRO A C 1
ATOM 566 O O . PRO A 1 72 ? 18.336 12.246 1.713 1.00 37.56 72 PRO A O 1
ATOM 569 N N . GLY A 1 73 ? 17.755 13.531 -0.046 1.00 46.81 73 GLY A N 1
ATOM 570 C CA . GLY A 1 73 ? 17.397 12.482 -1.000 1.00 46.81 73 GLY A CA 1
ATOM 571 C C . GLY A 1 73 ? 16.837 13.102 -2.282 1.00 46.81 73 GLY A C 1
ATOM 572 O O . GLY A 1 73 ? 16.215 14.164 -2.226 1.00 46.81 73 GLY A O 1
ATOM 573 N N . ASP A 1 74 ? 17.081 12.477 -3.437 1.00 46.03 74 ASP A N 1
ATOM 574 C CA . ASP A 1 74 ? 16.416 12.876 -4.682 1.00 46.03 74 ASP A CA 1
ATOM 575 C C . ASP A 1 74 ? 14.908 12.613 -4.532 1.00 46.03 74 ASP A C 1
ATOM 577 O O . ASP A 1 74 ? 14.494 11.570 -4.025 1.00 46.03 74 ASP A O 1
ATOM 581 N N . GLY A 1 75 ? 14.085 13.604 -4.881 1.00 53.72 75 GLY A N 1
ATOM 582 C CA . GLY A 1 75 ? 12.645 13.588 -4.621 1.00 53.72 75 GLY A CA 1
ATOM 583 C C . GLY A 1 75 ? 11.930 12.350 -5.174 1.00 53.72 75 GLY A C 1
ATOM 584 O O . GLY A 1 75 ? 12.302 11.807 -6.212 1.00 53.72 75 GLY A O 1
ATOM 585 N N . THR A 1 76 ? 10.862 11.925 -4.498 1.00 54.44 76 THR A N 1
ATOM 586 C CA . THR A 1 76 ? 9.993 10.844 -4.968 1.00 54.44 76 THR A CA 1
ATOM 587 C C . THR A 1 76 ? 9.141 11.315 -6.136 1.00 54.44 76 THR A C 1
ATOM 589 O O . THR A 1 76 ? 8.298 12.197 -5.982 1.00 54.44 76 THR A O 1
ATOM 592 N N . THR A 1 77 ? 9.343 10.713 -7.305 1.00 58.41 77 THR A N 1
ATOM 593 C CA . THR A 1 77 ? 8.439 10.874 -8.446 1.00 58.41 77 THR A CA 1
ATOM 594 C C 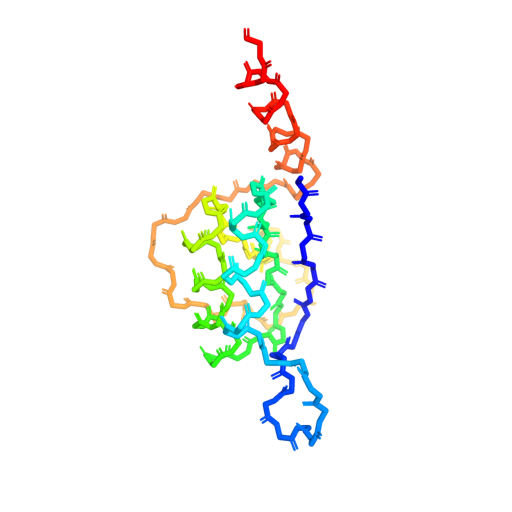. THR A 1 77 ? 7.540 9.646 -8.502 1.00 58.41 77 THR A C 1
ATOM 596 O O . THR A 1 77 ? 7.992 8.553 -8.810 1.00 58.41 77 THR A O 1
ATOM 599 N N . HIS A 1 78 ? 6.273 9.830 -8.141 1.00 60.53 78 HIS A N 1
ATOM 600 C CA . HIS A 1 78 ? 5.219 8.840 -8.348 1.00 60.53 78 HIS A CA 1
ATOM 601 C C . HIS A 1 78 ? 4.197 9.412 -9.321 1.00 60.53 78 HIS A C 1
ATOM 603 O O . HIS A 1 78 ? 3.999 10.630 -9.370 1.00 60.53 78 HIS A O 1
ATOM 609 N N . HIS A 1 79 ? 3.506 8.548 -10.058 1.00 62.56 79 HIS A N 1
ATOM 610 C CA . HIS A 1 79 ? 2.457 8.936 -11.003 1.00 62.56 79 HIS A CA 1
ATOM 611 C C . HIS A 1 79 ? 1.141 9.284 -10.271 1.00 62.56 79 HIS A C 1
ATOM 613 O O . HIS A 1 79 ? 0.060 8.788 -10.602 1.00 62.56 79 HIS A O 1
ATOM 619 N N . VAL A 1 80 ? 1.224 10.095 -9.209 1.00 62.69 80 VAL A N 1
ATOM 620 C CA . VAL A 1 80 ? 0.102 10.517 -8.359 1.00 62.69 80 VAL A CA 1
ATOM 621 C C . VAL A 1 80 ? -0.087 12.029 -8.476 1.00 62.69 80 VAL A C 1
ATOM 623 O O . VAL A 1 80 ? 0.711 12.802 -7.950 1.00 62.69 80 VAL A O 1
ATOM 626 N N . ASP A 1 81 ? -1.190 12.446 -9.091 1.00 64.44 81 ASP A N 1
ATOM 627 C CA . ASP A 1 81 ? -1.674 13.824 -9.005 1.00 64.44 81 ASP A CA 1
ATOM 628 C C . ASP A 1 81 ? -2.590 13.987 -7.771 1.00 64.44 81 ASP A C 1
ATOM 630 O O . ASP A 1 81 ? -3.239 13.032 -7.346 1.00 64.44 81 ASP A O 1
ATOM 634 N N . GLU A 1 82 ? -2.643 15.191 -7.186 1.00 67.69 82 GLU A N 1
ATOM 635 C CA . GLU A 1 82 ? -3.558 15.561 -6.082 1.00 67.69 82 GLU A CA 1
ATOM 636 C C . GLU A 1 82 ? -3.483 14.676 -4.812 1.00 67.69 82 GLU A C 1
ATOM 638 O O . GLU A 1 82 ? -4.445 14.023 -4.407 1.00 67.69 82 GLU A O 1
ATOM 643 N N . TYR A 1 83 ? -2.345 14.697 -4.111 1.00 68.62 83 TYR A N 1
ATOM 644 C CA . TYR A 1 83 ? -2.162 13.996 -2.832 1.00 68.62 83 TYR A CA 1
ATOM 645 C C . TYR A 1 83 ? -2.168 14.945 -1.625 1.00 68.62 83 TYR A C 1
ATOM 647 O O . TYR A 1 83 ? -1.829 16.124 -1.717 1.00 68.62 83 TYR A O 1
ATOM 655 N N . THR A 1 84 ? -2.522 14.414 -0.451 1.00 69.12 84 THR A N 1
ATOM 656 C CA . THR A 1 84 ? -2.414 15.144 0.822 1.00 69.12 84 THR A CA 1
ATOM 657 C C . THR A 1 84 ? -1.159 14.704 1.567 1.00 69.12 84 THR A C 1
ATOM 659 O O . THR A 1 84 ? -1.028 13.533 1.919 1.00 69.12 84 THR A O 1
ATOM 662 N N . VAL A 1 85 ? -0.260 15.648 1.855 1.00 73.12 85 VAL A N 1
ATOM 663 C CA . VAL A 1 85 ? 0.944 15.393 2.660 1.00 73.12 85 VAL A CA 1
ATOM 664 C C . VAL A 1 85 ? 0.591 15.394 4.139 1.00 73.12 85 VAL A C 1
ATOM 666 O O . VAL A 1 85 ? 0.035 16.362 4.655 1.00 73.12 85 VAL A O 1
ATOM 669 N N . GLN A 1 86 ? 0.939 14.311 4.824 1.00 69.06 86 GLN A N 1
ATOM 670 C CA . GLN A 1 86 ? 0.783 14.147 6.267 1.00 69.06 86 GLN A CA 1
ATOM 671 C C . GLN A 1 86 ? 1.993 13.401 6.816 1.00 69.06 86 GLN A C 1
ATOM 673 O O . GLN A 1 86 ? 2.701 12.729 6.063 1.00 69.06 86 GLN A O 1
ATOM 678 N N . LYS A 1 87 ? 2.236 13.506 8.124 1.00 79.25 87 LYS A N 1
ATOM 679 C CA . LYS A 1 87 ? 3.241 12.653 8.751 1.00 79.25 87 LYS A CA 1
ATOM 680 C C . LYS A 1 87 ? 2.756 11.205 8.738 1.00 79.25 87 LYS A C 1
ATOM 682 O O . LYS A 1 87 ? 1.561 10.939 8.879 1.00 79.25 87 LYS A O 1
ATOM 687 N N . LEU A 1 88 ? 3.685 10.275 8.533 1.00 78.69 88 LEU A N 1
ATOM 688 C CA . LEU A 1 88 ? 3.358 8.857 8.405 1.00 78.69 88 LEU A CA 1
ATOM 689 C C . LEU A 1 88 ? 2.72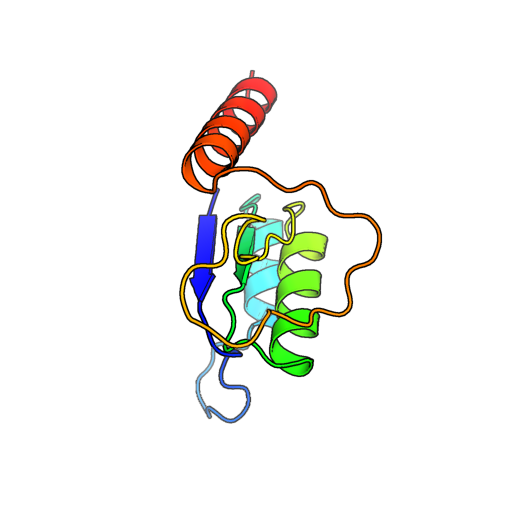2 8.300 9.686 1.00 78.69 88 LEU A C 1
ATOM 691 O O . LEU A 1 88 ? 1.777 7.524 9.601 1.00 78.69 88 LEU A O 1
ATOM 695 N N . ASP A 1 89 ? 3.215 8.706 10.857 1.00 81.69 89 ASP A N 1
ATOM 696 C CA . ASP A 1 89 ? 2.678 8.305 12.159 1.00 81.69 89 ASP A CA 1
ATOM 697 C C . ASP A 1 89 ? 1.224 8.757 12.333 1.00 81.69 89 ASP A C 1
ATOM 699 O O . ASP A 1 89 ? 0.362 7.928 12.629 1.00 81.69 89 ASP A O 1
ATOM 703 N N . ASP A 1 90 ? 0.929 10.026 12.040 1.00 83.12 90 ASP A N 1
ATOM 704 C CA . ASP A 1 90 ? -0.437 10.563 12.080 1.00 83.12 90 ASP A CA 1
ATOM 705 C C . ASP A 1 90 ? -1.375 9.818 11.111 1.00 83.12 90 ASP A C 1
ATOM 707 O O . ASP A 1 90 ? -2.537 9.545 11.425 1.00 83.12 90 ASP A O 1
ATOM 711 N N . LEU A 1 91 ? -0.871 9.467 9.923 1.00 83.62 91 LEU A N 1
ATOM 712 C CA . LEU A 1 91 ? -1.632 8.737 8.912 1.00 83.62 91 LEU A CA 1
ATOM 713 C C . LEU A 1 91 ? -1.947 7.309 9.371 1.00 83.62 91 LEU A C 1
ATOM 715 O O . LEU A 1 91 ? -3.093 6.878 9.262 1.00 83.62 91 LEU A O 1
ATOM 719 N N . VAL A 1 92 ? -0.961 6.581 9.902 1.00 84.31 92 VAL A N 1
ATOM 720 C CA . VAL A 1 92 ? -1.153 5.203 10.378 1.00 84.31 92 VAL A CA 1
ATOM 721 C C . VAL A 1 92 ? -2.149 5.158 11.536 1.00 84.31 92 VAL A C 1
ATOM 723 O O . VAL A 1 92 ? -3.033 4.302 11.527 1.00 84.31 92 VAL A O 1
ATOM 726 N N . VAL A 1 93 ? -2.055 6.086 12.495 1.00 88.12 93 VAL A N 1
ATOM 727 C CA . VAL A 1 93 ? -3.015 6.173 13.609 1.00 88.12 93 VAL A CA 1
ATOM 728 C C . VAL A 1 93 ? -4.431 6.382 13.077 1.00 88.12 93 VAL A C 1
ATOM 730 O O . VAL A 1 93 ? -5.322 5.601 13.410 1.00 88.12 93 VAL A O 1
ATOM 733 N N . ARG A 1 94 ? -4.626 7.350 12.172 1.00 86.56 94 ARG A N 1
ATOM 734 C CA . ARG A 1 94 ? -5.940 7.614 11.573 1.00 86.56 94 ARG A CA 1
ATOM 735 C C . ARG A 1 94 ? -6.510 6.398 10.844 1.00 86.56 94 ARG A C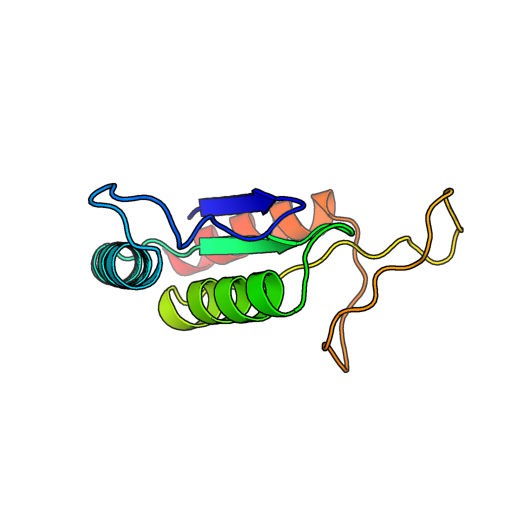 1
ATOM 737 O O . ARG A 1 94 ? -7.693 6.112 10.986 1.00 86.56 94 ARG A O 1
ATOM 744 N N . LEU A 1 95 ? -5.692 5.675 10.077 1.00 86.25 95 LEU A N 1
ATOM 745 C CA . LEU A 1 95 ? -6.144 4.465 9.382 1.00 86.25 95 LEU A CA 1
ATOM 746 C C . LEU A 1 95 ? -6.677 3.416 10.359 1.00 86.25 95 LEU A C 1
ATOM 748 O O . LEU A 1 95 ? -7.715 2.812 10.106 1.00 86.25 95 LEU A O 1
ATOM 752 N N . VAL A 1 96 ? -5.976 3.200 11.473 1.00 87.94 96 VAL A N 1
ATOM 753 C CA . VAL A 1 96 ? -6.413 2.247 12.500 1.00 87.94 96 VAL A CA 1
ATOM 754 C C . VAL A 1 96 ? -7.715 2.716 13.153 1.00 87.94 96 VAL A C 1
ATOM 756 O O . VAL A 1 96 ? -8.627 1.910 13.323 1.00 87.94 96 VAL A O 1
ATOM 759 N N . GLU A 1 97 ? -7.831 4.003 13.481 1.00 90.75 97 GLU A N 1
ATOM 760 C CA . GLU A 1 97 ? -9.050 4.583 14.061 1.00 90.75 97 GLU A CA 1
ATOM 761 C C . GLU A 1 97 ? -10.264 4.454 13.128 1.00 90.75 97 GLU A C 1
ATOM 763 O O . GLU A 1 97 ? -11.330 4.023 13.567 1.00 90.75 97 GLU A O 1
ATOM 768 N N . GLU A 1 98 ? -10.104 4.772 11.841 1.00 87.38 98 GLU A N 1
ATOM 769 C CA . GLU A 1 98 ? -11.158 4.653 10.826 1.00 87.38 98 GLU A CA 1
ATOM 770 C C . GLU A 1 98 ? -11.626 3.198 10.673 1.00 87.38 98 GLU A C 1
ATOM 772 O O . GLU A 1 98 ? -12.826 2.922 10.658 1.00 87.38 98 GLU A O 1
ATOM 777 N N . GLU A 1 99 ? -10.695 2.241 10.619 1.00 86.88 99 GLU A N 1
ATOM 778 C CA . GLU A 1 99 ? -11.037 0.820 10.514 1.00 86.88 99 GLU A CA 1
ATOM 779 C C . GLU A 1 99 ? -11.765 0.292 11.755 1.00 86.88 99 GLU A C 1
ATOM 781 O O . GLU A 1 99 ? -12.700 -0.496 11.620 1.00 86.88 99 GLU A O 1
ATOM 786 N N . LEU A 1 100 ? -11.392 0.744 12.955 1.00 86.88 100 LEU A N 1
ATOM 787 C CA . LEU A 1 100 ? -12.088 0.381 14.194 1.00 86.88 100 LEU A CA 1
ATOM 788 C C . LEU A 1 100 ? -13.488 1.003 14.281 1.00 86.88 100 LEU A C 1
ATOM 790 O O . LEU A 1 100 ? -14.410 0.358 14.780 1.00 86.88 100 LEU A O 1
ATOM 794 N N . ALA A 1 101 ? -13.666 2.231 13.791 1.00 89.06 101 ALA A N 1
ATOM 795 C CA . ALA A 1 101 ? -14.967 2.897 13.767 1.00 89.06 101 ALA A CA 1
ATOM 796 C C . ALA A 1 101 ? -15.963 2.205 12.819 1.00 89.06 101 ALA A C 1
ATOM 798 O O . ALA A 1 101 ? -17.155 2.172 13.105 1.00 89.06 101 ALA A O 1
ATOM 799 N N . HIS A 1 102 ? -15.483 1.621 11.717 1.00 77.69 102 HIS A N 1
ATOM 800 C CA . HIS A 1 102 ? -16.314 0.899 10.747 1.00 77.69 102 HIS A CA 1
ATOM 801 C C . HIS A 1 102 ? -16.680 -0.541 11.154 1.00 77.69 102 HIS A C 1
ATOM 803 O O . HIS A 1 102 ? -17.442 -1.191 10.441 1.00 77.69 102 HIS A O 1
ATOM 809 N N . GLN A 1 103 ? -16.139 -1.053 12.264 1.00 65.50 103 GLN A N 1
ATOM 810 C CA . GLN A 1 103 ? -16.449 -2.390 12.791 1.00 65.50 103 GLN A CA 1
ATOM 811 C C . GLN A 1 103 ? -17.531 -2.398 13.887 1.00 65.50 103 GLN A C 1
ATOM 813 O O . GLN A 1 103 ? -17.845 -3.472 14.406 1.00 65.50 103 GLN A O 1
ATOM 818 N N . GLN A 1 104 ? -18.089 -1.235 14.240 1.00 49.16 104 GLN A N 1
ATOM 819 C CA . GLN A 1 104 ? -19.199 -1.077 15.193 1.00 49.16 104 GLN A CA 1
ATOM 820 C C . GLN A 1 104 ? -20.528 -0.874 14.465 1.00 49.16 104 GLN A C 1
ATOM 822 O O . GLN A 1 104 ? -21.548 -1.371 14.992 1.00 49.16 104 GLN A O 1
#